Protein AF-A0A519WCP1-F1 (afdb_monomer)

pLDDT: mean 89.44, std 10.84, range [47.28, 97.94]

Foldseek 3Di:
DVCVVPVPDFDFDPAAAAFEDDPQDGPGLEQEHEDEDLDLVLLLVLLVCVLCPPQPPSHPYGSHDDDHHRPPVPHAYEHAEYFLQPPVVRNRDPALVSSLVSLLSSLVSNLVHSHPYYDYPDCEADDSRHGHQAHPPPRHGRYDPCSRPSVDD

Radius of gyration: 16.57 Å; Cα contacts (8 Å, |Δi|>4): 270; chains: 1; bounding box: 45×30×44 Å

Mean predicted aligned error: 4.82 Å

Sequence (153 aa):
YMQLAFPQFLVVDNDGWQHISYEGKLKSDLLTVHLYTPELQRWQELLTNLVKGDQTGVAAFPLTVGDPFFFRKQVPLLVSEWGGFGFADYGGPNDDSLRADKIKQFKDELRKHPIAGDVYTQATNIEEEQNGIIDFTTGALNVPSDLLNSRKA

Solvent-accessible surface area (backbone atoms only — not comparable to full-atom values): 8844 Å² total; per-residue (Å²): 110,67,56,79,79,42,70,88,57,85,47,70,52,56,80,32,30,49,23,51,18,54,93,46,35,66,76,31,60,45,48,42,29,35,46,79,60,83,44,70,68,60,48,53,51,36,56,53,38,48,74,74,33,54,50,59,88,55,38,98,48,41,39,55,38,79,40,75,64,70,44,86,73,78,44,54,39,30,38,64,28,30,45,65,42,27,44,74,95,70,73,27,55,92,46,52,67,57,40,42,54,50,51,42,55,55,49,61,53,53,70,77,46,99,54,77,46,72,33,73,44,34,63,42,56,53,92,88,47,57,35,35,45,28,42,80,88,78,67,46,68,61,42,68,84,70,66,84,50,84,85,68,130

Structure (mmCIF, N/CA/C/O backbone):
data_AF-A0A519WCP1-F1
#
_entry.id   AF-A0A519WCP1-F1
#
loop_
_atom_site.group_PDB
_atom_site.id
_atom_site.type_symbol
_atom_site.label_atom_id
_atom_site.label_alt_id
_atom_site.label_comp_id
_atom_site.label_asym_id
_atom_site.label_entity_id
_atom_site.label_seq_id
_atom_site.pdbx_PDB_ins_code
_atom_site.Cartn_x
_atom_site.Cartn_y
_atom_site.Cartn_z
_atom_site.occupancy
_atom_site.B_iso_or_equiv
_atom_site.auth_seq_id
_atom_site.auth_comp_id
_atom_site.auth_asym_id
_atom_site.auth_atom_id
_atom_site.pdbx_PDB_model_num
ATOM 1 N N . TYR A 1 1 ? -24.377 1.735 1.896 1.00 56.66 1 TYR A N 1
ATOM 2 C CA . TYR A 1 1 ? -25.238 1.183 0.826 1.00 56.66 1 TYR A CA 1
ATOM 3 C C . TYR A 1 1 ? -24.615 -0.059 0.189 1.00 56.66 1 TYR A C 1
ATOM 5 O O . TYR A 1 1 ? -25.314 -1.052 0.061 1.00 56.66 1 TYR A O 1
ATOM 13 N N . MET A 1 2 ? -23.310 -0.058 -0.127 1.00 60.25 2 MET A N 1
ATOM 14 C CA . MET A 1 2 ? -22.639 -1.214 -0.752 1.00 60.25 2 MET A CA 1
ATOM 15 C C . MET A 1 2 ? -22.750 -2.525 0.044 1.00 60.25 2 MET A C 1
ATOM 17 O O . MET A 1 2 ? -23.189 -3.517 -0.523 1.00 60.25 2 MET A O 1
ATOM 21 N N . GLN A 1 3 ? -22.497 -2.527 1.358 1.00 72.00 3 GLN A N 1
ATOM 22 C CA . GLN A 1 3 ? -22.647 -3.749 2.170 1.00 72.00 3 GLN A CA 1
ATOM 23 C C . GLN A 1 3 ? -24.100 -4.236 2.327 1.00 72.00 3 GLN A C 1
ATOM 25 O O . GLN A 1 3 ? -24.320 -5.402 2.630 1.00 72.00 3 GLN A O 1
ATOM 30 N N . LEU A 1 4 ? -25.107 -3.375 2.119 1.00 80.25 4 LEU A N 1
ATOM 31 C CA . LEU A 1 4 ? -26.513 -3.801 2.183 1.00 80.25 4 LEU A CA 1
ATOM 32 C C . LEU A 1 4 ? -26.892 -4.637 0.955 1.00 80.25 4 LEU A C 1
ATOM 34 O O . LEU A 1 4 ? -27.648 -5.594 1.078 1.00 80.25 4 LEU A O 1
ATOM 38 N N . ALA A 1 5 ? -26.376 -4.264 -0.219 1.00 86.12 5 ALA A N 1
ATOM 39 C CA . ALA A 1 5 ? -26.632 -4.976 -1.468 1.00 86.12 5 ALA A CA 1
ATOM 40 C C . ALA A 1 5 ? -25.686 -6.171 -1.665 1.00 86.12 5 ALA A C 1
ATOM 42 O O . ALA A 1 5 ? -26.095 -7.182 -2.232 1.00 86.12 5 ALA A O 1
ATOM 43 N N . PHE A 1 6 ? -24.443 -6.064 -1.186 1.00 88.88 6 PHE A N 1
ATOM 44 C CA . PHE A 1 6 ? -23.416 -7.089 -1.359 1.00 88.88 6 PHE A CA 1
ATOM 45 C C . PHE A 1 6 ? -22.627 -7.346 -0.062 1.00 88.88 6 PHE A C 1
ATOM 47 O O . PHE A 1 6 ? -21.462 -6.957 0.048 1.00 88.88 6 PHE A O 1
ATOM 54 N N . PRO A 1 7 ? -23.239 -8.006 0.936 1.00 89.12 7 PRO A N 1
ATOM 55 C CA . PRO A 1 7 ? -22.626 -8.227 2.250 1.00 89.12 7 PRO A CA 1
ATOM 56 C C . PRO A 1 7 ? -21.402 -9.156 2.230 1.00 89.12 7 PRO A C 1
ATOM 58 O O . PRO A 1 7 ? -20.701 -9.270 3.229 1.00 89.12 7 PRO A O 1
ATOM 61 N N . GLN A 1 8 ? -21.150 -9.851 1.119 1.00 92.75 8 GLN A N 1
ATOM 62 C CA . GLN A 1 8 ? -20.030 -10.777 0.965 1.00 92.75 8 GLN A CA 1
ATOM 63 C C . GLN A 1 8 ? -18.704 -10.106 0.578 1.00 92.75 8 GLN A C 1
ATOM 65 O O . GLN A 1 8 ? -17.670 -10.773 0.611 1.00 92.75 8 GLN A O 1
ATOM 70 N N . PHE A 1 9 ? -18.721 -8.836 0.160 1.00 92.12 9 PHE A N 1
ATOM 71 C CA . PHE A 1 9 ? -17.513 -8.126 -0.263 1.00 92.12 9 PHE A CA 1
ATOM 72 C C . PHE A 1 9 ? -17.027 -7.169 0.817 1.00 92.12 9 PHE A C 1
ATOM 74 O O . PHE A 1 9 ? -17.820 -6.473 1.448 1.00 92.12 9 PHE A O 1
ATOM 81 N N . LEU A 1 10 ? -15.704 -7.108 0.964 1.00 93.75 10 LEU A N 1
ATOM 82 C CA . LEU A 1 10 ? -15.053 -6.062 1.738 1.00 93.75 10 LEU A CA 1
ATOM 83 C C . LEU A 1 10 ? -15.164 -4.736 0.984 1.00 93.75 10 LEU A C 1
ATOM 85 O O . LEU A 1 10 ? -15.008 -4.687 -0.238 1.00 93.75 10 LEU A O 1
ATOM 89 N N . VAL A 1 11 ? -15.414 -3.667 1.722 1.00 92.81 11 VAL A N 1
ATOM 90 C CA . VAL A 1 11 ? -15.560 -2.309 1.219 1.00 92.81 11 VAL A CA 1
ATOM 91 C C . VAL A 1 11 ? -14.435 -1.453 1.777 1.00 92.81 11 VAL A C 1
ATOM 93 O O . VAL A 1 11 ? -14.205 -1.404 2.985 1.00 92.81 11 VAL A O 1
ATOM 96 N N . VAL A 1 12 ? -13.762 -0.741 0.883 1.00 94.00 12 VAL A N 1
ATOM 97 C CA . VAL A 1 12 ? -12.813 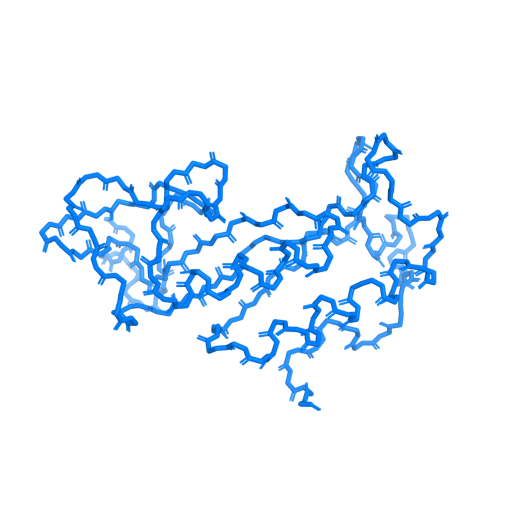0.315 1.227 1.00 94.00 12 VAL A CA 1
ATOM 98 C C . VAL A 1 12 ? -13.400 1.625 0.729 1.00 94.00 12 VAL A C 1
ATOM 100 O O . VAL A 1 12 ? -13.732 1.744 -0.449 1.00 94.00 12 VAL A O 1
ATOM 103 N N . ASP A 1 13 ? -13.576 2.577 1.635 1.00 87.25 13 ASP A N 1
ATOM 104 C CA . ASP A 1 13 ? -13.941 3.954 1.322 1.00 87.25 13 ASP A CA 1
ATOM 105 C C . ASP A 1 13 ? -12.696 4.839 1.408 1.00 87.25 13 ASP A C 1
ATOM 107 O O . ASP A 1 13 ? -11.908 4.677 2.336 1.00 87.25 13 ASP A O 1
ATOM 111 N N . ASN A 1 14 ? -12.540 5.758 0.453 1.00 90.19 14 ASN A N 1
ATOM 112 C CA . ASN A 1 14 ? -11.399 6.675 0.342 1.00 90.19 14 ASN A CA 1
ATOM 113 C C . ASN A 1 14 ? -10.029 5.973 0.479 1.00 90.19 14 ASN A C 1
ATOM 115 O O . ASN A 1 14 ? -9.333 6.092 1.486 1.00 90.19 14 ASN A O 1
ATOM 119 N N . ASP A 1 15 ? -9.668 5.180 -0.533 1.00 93.81 15 ASP A N 1
ATOM 120 C CA . ASP A 1 15 ? -8.419 4.419 -0.523 1.00 93.81 15 ASP A CA 1
ATOM 121 C C . ASP A 1 15 ? -7.190 5.323 -0.310 1.00 93.81 15 ASP A C 1
ATOM 123 O O . ASP A 1 15 ? -7.059 6.370 -0.937 1.00 93.81 15 ASP A O 1
ATOM 127 N N . GLY A 1 16 ? -6.285 4.904 0.576 1.00 92.69 16 GLY A N 1
ATOM 128 C CA . GLY A 1 16 ? -4.978 5.535 0.756 1.00 92.69 16 GLY A CA 1
ATOM 129 C C . GLY A 1 16 ? -4.883 6.613 1.837 1.00 92.69 16 GLY A C 1
ATOM 130 O O . GLY A 1 16 ? -3.807 6.778 2.419 1.00 92.69 16 GLY A O 1
ATOM 131 N N . TRP A 1 17 ? -5.971 7.323 2.153 1.00 93.44 17 TRP A N 1
ATOM 132 C CA . TRP A 1 17 ? -5.998 8.362 3.194 1.00 93.44 17 TRP A CA 1
ATOM 133 C C . TRP A 1 17 ? -7.422 8.804 3.545 1.00 93.44 17 TRP A C 1
ATOM 135 O O . TRP A 1 17 ? -8.366 8.571 2.806 1.00 93.44 17 TRP A O 1
ATOM 145 N N . GLN A 1 18 ? -7.571 9.524 4.663 1.00 95.69 18 GLN A N 1
ATOM 146 C CA . GLN A 1 18 ? -8.837 10.121 5.105 1.00 95.69 18 GLN A CA 1
ATOM 147 C C . GLN A 1 18 ? -10.032 9.149 5.076 1.00 95.69 18 GLN A C 1
ATOM 149 O O . GLN A 1 18 ? -11.143 9.520 4.692 1.00 95.69 18 GLN A O 1
ATOM 154 N N . HIS A 1 19 ? -9.814 7.911 5.516 1.00 95.94 19 HIS A N 1
ATOM 155 C CA . HIS A 1 19 ? -10.877 6.945 5.766 1.00 95.94 19 HIS A CA 1
ATOM 156 C C . HIS A 1 19 ? -11.853 7.498 6.807 1.00 95.94 19 HIS A C 1
ATOM 158 O O . HIS A 1 19 ? -11.452 8.119 7.799 1.00 95.94 19 HIS A O 1
ATOM 164 N N . ILE A 1 20 ? -13.146 7.249 6.624 1.00 95.62 20 ILE A N 1
ATOM 165 C CA . ILE A 1 20 ? -14.158 7.766 7.546 1.00 95.62 20 ILE A CA 1
ATOM 166 C C . ILE A 1 20 ? -14.156 6.946 8.840 1.00 95.62 20 ILE A C 1
ATOM 168 O O . ILE A 1 20 ? -14.424 5.742 8.834 1.00 95.62 20 ILE A O 1
ATOM 172 N N . SER A 1 21 ? -13.914 7.624 9.961 1.00 95.19 21 SER A N 1
ATOM 173 C CA . SER A 1 21 ? -14.109 7.109 11.314 1.00 95.19 21 SER A CA 1
ATOM 174 C C . SER A 1 21 ? -15.391 7.677 11.920 1.00 95.19 21 SER A C 1
ATOM 176 O O . SER A 1 21 ? -15.643 8.882 11.880 1.00 95.19 21 SER A O 1
ATOM 178 N N . TYR A 1 22 ? -16.211 6.801 12.491 1.00 93.81 22 TYR A N 1
ATOM 179 C CA . TYR A 1 22 ? -17.469 7.149 13.142 1.00 93.81 22 TYR A CA 1
ATOM 180 C C . TYR A 1 22 ? -17.662 6.271 14.377 1.00 93.81 22 TYR A C 1
ATOM 182 O O . TYR A 1 22 ? -17.537 5.048 14.297 1.00 93.81 22 TYR A O 1
ATOM 190 N N . GLU A 1 23 ? -17.946 6.894 15.517 1.00 93.94 23 GLU A N 1
ATOM 191 C CA . GLU A 1 23 ? -18.041 6.251 16.832 1.00 93.94 23 GLU A CA 1
ATOM 192 C C . GLU A 1 23 ? -16.773 5.445 17.184 1.00 93.94 23 GLU A C 1
ATOM 194 O O . GLU A 1 23 ? -16.824 4.370 17.785 1.00 93.94 23 GLU A O 1
ATOM 199 N N . GLY A 1 24 ? -15.608 5.961 16.775 1.00 91.19 24 GLY A N 1
ATOM 200 C CA . GLY A 1 24 ? -14.297 5.353 17.027 1.00 91.19 24 GLY A CA 1
ATOM 201 C C . GLY A 1 24 ? -13.988 4.100 16.199 1.00 91.19 24 GLY A C 1
ATOM 202 O O . GLY A 1 24 ? -13.028 3.384 16.507 1.00 91.19 24 GLY A O 1
ATOM 203 N N . LYS A 1 25 ? -14.782 3.828 15.155 1.00 92.38 25 LYS A N 1
ATOM 204 C CA . LYS A 1 25 ? -14.607 2.706 14.225 1.00 92.38 25 LYS A CA 1
ATOM 205 C C . LYS A 1 25 ? -14.459 3.196 12.795 1.00 92.38 25 LYS A C 1
ATOM 207 O O . LYS A 1 25 ? -15.110 4.156 12.391 1.00 92.38 25 LYS A O 1
ATOM 212 N N . LEU A 1 26 ? -13.664 2.473 12.015 1.00 94.00 26 LEU A N 1
ATOM 213 C CA . LEU A 1 26 ? -13.584 2.689 10.578 1.00 94.00 26 LEU A CA 1
ATOM 214 C C . LEU A 1 26 ? -14.899 2.264 9.912 1.00 94.00 26 LEU A C 1
ATOM 216 O O . LEU A 1 26 ? -15.481 1.241 10.276 1.00 94.00 26 LEU A O 1
ATOM 220 N N . LYS A 1 27 ? -15.371 3.048 8.942 1.00 93.00 27 LYS A N 1
ATOM 221 C CA . LYS A 1 27 ? -16.484 2.651 8.068 1.00 93.00 27 LYS A CA 1
ATOM 222 C C . LYS A 1 27 ? -16.053 1.643 6.998 1.00 93.00 27 LYS A C 1
ATOM 224 O O . LYS A 1 27 ? -16.894 0.870 6.549 1.00 93.00 27 LYS A O 1
ATOM 229 N N . SER A 1 28 ? -14.778 1.668 6.613 1.00 93.94 28 SER A N 1
ATOM 230 C CA . SER A 1 28 ? -14.143 0.684 5.732 1.00 93.94 28 SER A CA 1
ATOM 231 C C . SER A 1 28 ? -13.856 -0.621 6.480 1.00 93.94 28 SER A C 1
ATOM 233 O O . SER A 1 28 ? -13.534 -0.607 7.669 1.00 93.94 28 SER A O 1
ATOM 235 N N . ASP A 1 29 ? -13.896 -1.745 5.767 1.00 95.00 29 ASP A N 1
ATOM 236 C CA . ASP A 1 29 ? -13.514 -3.059 6.299 1.00 95.00 29 ASP A CA 1
ATOM 237 C C . ASP A 1 29 ? -11.990 -3.240 6.391 1.00 95.00 29 ASP A C 1
ATOM 239 O O . ASP A 1 29 ? -11.505 -4.090 7.138 1.00 95.00 29 ASP A O 1
ATOM 243 N N . LEU A 1 30 ? -11.232 -2.443 5.632 1.00 96.12 30 LEU A N 1
ATOM 244 C CA . LEU A 1 30 ? -9.771 -2.409 5.623 1.00 96.12 30 LEU A CA 1
ATOM 245 C C . LEU A 1 30 ? -9.298 -0.975 5.858 1.00 96.12 30 LEU A C 1
ATOM 247 O O . LEU A 1 30 ? -9.883 -0.037 5.318 1.00 96.12 30 LEU A O 1
ATOM 251 N N . LEU A 1 31 ? -8.210 -0.817 6.611 1.00 97.12 31 LEU A N 1
ATOM 252 C CA . LEU A 1 31 ? -7.462 0.435 6.639 1.00 97.12 31 LEU A CA 1
ATOM 253 C C . LEU A 1 31 ? -6.406 0.368 5.545 1.00 97.12 31 LEU A C 1
ATOM 255 O O . LEU A 1 31 ? -5.533 -0.499 5.585 1.00 97.12 31 LEU A O 1
ATOM 259 N N . THR A 1 32 ? -6.472 1.273 4.581 1.00 97.62 32 THR A N 1
ATOM 260 C CA . THR A 1 32 ? -5.526 1.291 3.468 1.00 97.62 32 THR A CA 1
ATOM 261 C C . THR A 1 32 ? -4.692 2.564 3.469 1.00 97.62 32 THR A C 1
ATOM 263 O O . THR A 1 32 ? -5.135 3.609 3.948 1.00 97.62 32 THR A O 1
ATOM 266 N N . VAL A 1 33 ? -3.460 2.469 2.975 1.00 97.25 33 VAL A N 1
ATOM 267 C CA . VAL A 1 33 ? -2.522 3.592 2.932 1.00 97.25 33 VAL A CA 1
ATOM 268 C C . VAL A 1 33 ? -1.711 3.594 1.642 1.00 97.25 33 VAL A C 1
ATOM 270 O O . VAL A 1 33 ? -1.252 2.544 1.187 1.00 97.25 33 VAL A O 1
ATOM 273 N N . HIS A 1 34 ? -1.497 4.792 1.099 1.00 95.94 34 HIS A N 1
ATOM 274 C CA . HIS A 1 34 ? -0.565 5.043 0.004 1.00 95.94 34 HIS A CA 1
ATOM 275 C C . HIS A 1 34 ? 0.753 5.582 0.552 1.00 95.94 34 HIS A C 1
ATOM 277 O O . HIS A 1 34 ? 0.779 6.554 1.311 1.00 95.94 34 HIS A O 1
ATOM 283 N N . LEU A 1 35 ? 1.856 4.946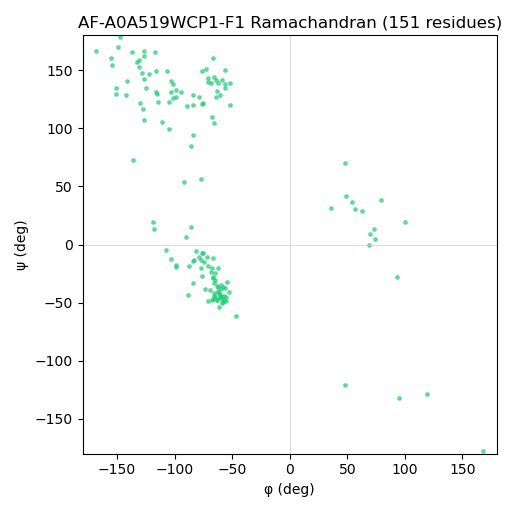 0.173 1.00 94.19 35 LEU A N 1
ATOM 284 C CA . LEU A 1 35 ? 3.191 5.252 0.666 1.00 94.19 35 LEU A CA 1
ATOM 285 C C . LEU A 1 35 ? 4.148 5.496 -0.498 1.00 94.19 35 LEU A C 1
ATOM 287 O O . LEU A 1 35 ? 4.625 4.562 -1.144 1.00 94.19 35 LEU A O 1
ATOM 291 N N . TYR A 1 36 ? 4.507 6.761 -0.697 1.00 88.50 36 TYR A N 1
ATOM 292 C CA . TYR A 1 36 ? 5.486 7.167 -1.700 1.00 88.50 36 TYR A CA 1
ATOM 293 C C . TYR A 1 36 ? 6.747 7.669 -1.015 1.00 88.50 36 TYR A C 1
ATOM 295 O O . TYR A 1 36 ? 6.790 8.757 -0.440 1.00 88.50 36 TYR A O 1
ATOM 303 N N . THR A 1 37 ? 7.792 6.853 -1.054 1.00 89.50 37 THR A N 1
ATOM 304 C CA . THR A 1 37 ? 9.130 7.278 -0.659 1.00 89.50 37 THR A CA 1
ATOM 305 C C . THR A 1 37 ? 10.179 6.482 -1.431 1.00 89.50 37 THR A C 1
ATOM 307 O O . THR A 1 37 ? 10.065 5.259 -1.542 1.00 89.50 37 THR A O 1
ATOM 310 N N . PRO A 1 38 ? 11.222 7.139 -1.966 1.00 86.25 38 PRO A N 1
ATOM 311 C CA . PRO A 1 38 ? 12.327 6.440 -2.600 1.00 86.25 38 PRO A CA 1
ATOM 312 C C . PRO A 1 38 ? 13.355 5.917 -1.583 1.00 86.25 38 PRO A C 1
ATOM 314 O O . PRO A 1 38 ? 14.282 5.218 -1.992 1.00 86.25 38 PRO A O 1
ATOM 317 N N . GLU A 1 39 ? 13.224 6.233 -0.294 1.00 90.81 39 GLU A N 1
ATOM 318 C CA . GLU A 1 39 ? 14.234 5.959 0.730 1.00 90.81 39 GLU A CA 1
ATOM 319 C C . GLU A 1 39 ? 13.830 4.782 1.622 1.00 90.81 39 GLU A C 1
ATOM 321 O O . GLU A 1 39 ? 12.795 4.809 2.289 1.00 90.81 39 GLU A O 1
ATOM 326 N N . LEU A 1 40 ? 14.679 3.751 1.691 1.00 93.50 40 LEU A N 1
ATOM 327 C CA . LEU A 1 40 ? 14.390 2.547 2.477 1.00 93.50 40 LEU A CA 1
ATOM 328 C C . LEU A 1 40 ? 14.277 2.835 3.984 1.00 93.50 40 LEU A C 1
ATOM 330 O O . LEU A 1 40 ? 13.454 2.232 4.667 1.00 93.50 40 LEU A O 1
ATOM 334 N N . GLN A 1 41 ? 15.072 3.768 4.511 1.00 96.00 41 GLN A N 1
ATOM 335 C CA . GLN A 1 41 ? 14.987 4.146 5.923 1.00 96.00 41 GLN A CA 1
ATOM 336 C C . GLN A 1 41 ? 13.644 4.816 6.237 1.00 96.00 41 GLN A C 1
ATOM 338 O O . GLN A 1 41 ? 12.974 4.455 7.203 1.00 96.00 41 GLN A O 1
ATOM 343 N N . ARG A 1 42 ? 13.199 5.738 5.376 1.00 94.88 42 ARG A N 1
ATOM 344 C CA . ARG A 1 42 ? 11.888 6.371 5.524 1.00 94.88 42 ARG A CA 1
ATOM 345 C C . ARG A 1 42 ? 10.760 5.347 5.409 1.00 94.88 42 ARG A C 1
ATOM 347 O O . ARG A 1 42 ? 9.809 5.399 6.182 1.00 94.88 42 ARG A O 1
ATOM 354 N N . TRP A 1 43 ? 10.881 4.391 4.491 1.00 96.31 43 TRP A N 1
ATOM 355 C CA . TRP A 1 43 ? 9.955 3.267 4.369 1.00 96.31 43 TRP A CA 1
ATOM 356 C C . TRP A 1 43 ? 9.827 2.476 5.681 1.00 96.31 43 TRP A C 1
ATOM 358 O O . TRP A 1 43 ? 8.717 2.277 6.171 1.00 96.31 43 TRP A O 1
ATOM 368 N N . GLN A 1 44 ? 10.947 2.110 6.310 1.00 97.94 44 GLN A N 1
ATOM 369 C CA . GLN A 1 44 ? 10.973 1.406 7.602 1.00 97.94 44 GLN A CA 1
ATOM 370 C C . GLN A 1 44 ? 10.245 2.165 8.717 1.00 97.94 44 GLN A C 1
ATOM 372 O O . GLN A 1 44 ? 9.474 1.578 9.486 1.00 97.94 44 GLN A O 1
ATOM 377 N N . GLU A 1 45 ? 10.478 3.475 8.805 1.00 97.88 45 GLU A N 1
ATOM 378 C CA . GLU A 1 45 ? 9.819 4.347 9.778 1.00 97.88 45 GLU A CA 1
ATOM 379 C C . GLU A 1 45 ? 8.308 4.401 9.556 1.00 97.88 45 GLU A C 1
ATOM 381 O O . GLU A 1 45 ? 7.539 4.231 10.504 1.00 97.88 45 GLU A O 1
ATOM 386 N N . LEU A 1 46 ? 7.881 4.597 8.304 1.00 97.50 46 LEU A N 1
ATOM 387 C CA . LEU A 1 46 ? 6.471 4.664 7.928 1.00 97.50 46 LEU A CA 1
ATOM 388 C C . LEU A 1 46 ? 5.737 3.375 8.303 1.00 97.50 46 LEU A C 1
ATOM 390 O O . LEU A 1 46 ? 4.729 3.438 9.006 1.00 97.50 46 LEU A O 1
ATOM 394 N N . LEU A 1 47 ? 6.269 2.208 7.925 1.00 97.88 47 LEU A N 1
ATOM 395 C CA . LEU A 1 47 ? 5.661 0.918 8.268 1.00 97.88 47 LEU A CA 1
ATOM 396 C C . LEU A 1 47 ? 5.581 0.707 9.786 1.00 97.88 47 LEU A C 1
ATOM 398 O O . LEU A 1 47 ? 4.541 0.303 10.308 1.00 97.88 47 LEU A O 1
ATOM 402 N N . THR A 1 48 ? 6.647 1.051 10.513 1.00 97.81 48 THR A N 1
ATOM 403 C CA . THR A 1 48 ? 6.678 0.946 11.978 1.00 97.81 48 THR A CA 1
ATOM 404 C C . THR A 1 48 ? 5.597 1.813 12.630 1.00 97.81 48 THR A C 1
ATOM 406 O O . THR A 1 48 ? 4.897 1.359 13.538 1.00 97.81 48 THR A O 1
ATOM 409 N N . ASN A 1 49 ? 5.449 3.058 12.179 1.00 97.44 49 ASN A N 1
ATOM 410 C CA . ASN A 1 49 ? 4.484 4.012 12.725 1.00 97.44 49 ASN A CA 1
ATOM 411 C C . ASN A 1 49 ? 3.040 3.616 12.390 1.00 97.44 49 ASN A C 1
ATOM 413 O O . ASN A 1 49 ? 2.167 3.653 13.259 1.00 97.44 49 ASN A O 1
ATOM 417 N N . LEU A 1 50 ? 2.798 3.118 11.175 1.00 96.75 50 LEU A N 1
ATOM 418 C CA . LEU A 1 50 ? 1.504 2.560 10.784 1.00 96.75 50 LEU A CA 1
ATOM 419 C C . LEU A 1 50 ? 1.087 1.392 11.682 1.00 96.75 50 LEU A C 1
ATOM 421 O O . LEU A 1 50 ? -0.033 1.359 12.189 1.00 96.75 50 LEU A O 1
ATOM 425 N N . VAL A 1 51 ? 2.000 0.454 11.938 1.00 96.38 51 VAL A N 1
ATOM 426 C CA . VAL A 1 51 ? 1.732 -0.710 12.797 1.00 96.38 51 VAL A CA 1
ATOM 427 C C . VAL A 1 51 ? 1.476 -0.298 14.250 1.00 96.38 51 VAL A C 1
ATOM 429 O O . VAL A 1 51 ? 0.667 -0.933 14.934 1.00 96.38 51 VAL A O 1
ATOM 432 N N . LYS A 1 52 ? 2.125 0.774 14.727 1.00 95.75 52 LYS A N 1
ATOM 433 C CA . LYS A 1 52 ? 1.842 1.383 16.040 1.00 95.75 52 LYS A CA 1
ATOM 434 C C . LYS A 1 52 ? 0.467 2.053 16.094 1.00 95.75 52 LYS A C 1
ATOM 436 O O . LYS A 1 52 ? -0.113 2.143 17.177 1.00 95.75 52 LYS A O 1
ATOM 441 N N . GLY A 1 53 ? -0.079 2.439 14.943 1.00 94.75 53 GLY A N 1
ATOM 442 C CA . GLY A 1 53 ? -1.391 3.060 14.808 1.00 94.75 53 GLY A CA 1
ATOM 443 C C . GLY A 1 53 ? -1.352 4.576 14.658 1.00 94.75 53 GLY A C 1
ATOM 444 O O . GLY A 1 53 ? -2.377 5.218 14.894 1.00 94.75 53 GLY A O 1
ATOM 445 N N . ASP A 1 54 ? -0.211 5.145 14.273 1.00 95.75 54 ASP A N 1
ATOM 446 C CA . ASP A 1 54 ? -0.094 6.575 14.011 1.00 95.75 54 ASP A CA 1
ATOM 447 C C . ASP A 1 54 ? -1.000 6.964 12.833 1.00 95.75 54 ASP A C 1
ATOM 449 O O . ASP A 1 54 ? -1.029 6.298 11.800 1.00 95.75 54 ASP A O 1
ATOM 453 N N . GLN A 1 55 ? -1.774 8.038 13.003 1.00 93.50 55 GLN A N 1
ATOM 454 C CA . GLN A 1 55 ? -2.765 8.486 12.014 1.00 93.50 55 GLN A CA 1
ATOM 455 C C . GLN A 1 55 ? -2.257 9.633 11.135 1.00 93.50 55 GLN A C 1
ATOM 457 O O . GLN A 1 55 ? -2.829 9.908 10.087 1.00 93.50 55 GLN A O 1
ATOM 462 N N . THR A 1 56 ? -1.200 10.323 11.557 1.00 93.81 56 THR A N 1
ATOM 463 C CA . THR A 1 56 ? -0.667 11.531 10.912 1.00 93.81 56 THR A CA 1
ATOM 464 C C . THR A 1 56 ? 0.826 11.383 10.661 1.00 93.81 56 THR A C 1
ATOM 466 O O . THR A 1 56 ? 1.517 10.750 11.453 1.00 93.81 56 THR A O 1
ATOM 469 N N . GLY A 1 57 ? 1.343 11.987 9.587 1.00 91.75 57 GLY A N 1
ATOM 470 C CA . GLY A 1 57 ? 2.773 11.913 9.247 1.00 91.75 57 GLY A CA 1
ATOM 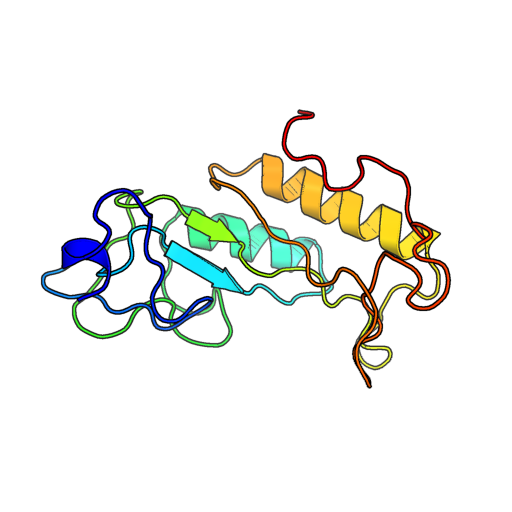471 C C . GLY A 1 57 ? 3.229 10.561 8.679 1.00 91.75 57 GLY A C 1
ATOM 472 O O . GLY A 1 57 ? 4.424 10.370 8.439 1.00 91.75 57 GLY A O 1
ATOM 473 N N . VAL A 1 58 ? 2.280 9.646 8.457 1.00 92.38 58 VAL A N 1
ATOM 474 C CA . VAL A 1 58 ? 2.474 8.325 7.839 1.00 92.38 58 VAL A CA 1
ATOM 475 C C . VAL A 1 58 ? 2.014 8.262 6.377 1.00 92.38 58 VAL A C 1
ATOM 477 O O . VAL A 1 58 ? 2.341 7.311 5.685 1.00 92.38 58 VAL A O 1
ATOM 480 N N . ALA A 1 59 ? 1.282 9.270 5.905 1.00 91.31 59 ALA A N 1
ATOM 481 C CA . ALA A 1 59 ? 0.809 9.422 4.530 1.00 91.31 59 ALA A CA 1
ATOM 482 C C . ALA A 1 59 ? 0.753 10.920 4.172 1.00 91.31 59 ALA A C 1
ATOM 484 O O . ALA A 1 59 ? 1.056 11.768 5.020 1.00 91.31 59 ALA A O 1
ATOM 485 N N . ALA A 1 60 ? 0.366 11.253 2.936 1.00 88.69 60 ALA A N 1
ATOM 486 C CA . ALA A 1 60 ? 0.237 12.643 2.479 1.00 88.69 60 ALA A CA 1
ATOM 487 C C . ALA A 1 60 ? -0.786 13.448 3.304 1.00 88.69 60 ALA A C 1
ATOM 489 O O . ALA A 1 60 ? -0.582 14.628 3.587 1.00 88.69 60 ALA A O 1
ATOM 490 N N . PHE A 1 61 ? -1.853 12.783 3.746 1.00 93.25 61 PHE A N 1
ATOM 491 C CA . PHE A 1 61 ? -2.891 13.324 4.620 1.00 93.25 61 PHE A CA 1
ATOM 492 C C . PHE A 1 61 ? -3.085 12.415 5.841 1.00 93.25 61 PHE A C 1
ATOM 494 O O . PHE A 1 61 ? -2.592 11.284 5.849 1.00 93.25 61 PHE A O 1
ATOM 501 N N . PRO A 1 62 ? -3.798 12.869 6.890 1.00 94.69 62 PRO A N 1
ATOM 502 C CA . PRO A 1 62 ? -4.229 11.978 7.958 1.00 94.69 62 PRO A CA 1
ATOM 503 C C . PRO A 1 62 ? -4.967 10.752 7.405 1.00 94.69 62 PRO A C 1
ATOM 505 O O . PRO A 1 62 ? -5.790 10.875 6.497 1.00 94.69 62 PRO A O 1
ATOM 508 N N . LEU A 1 63 ? -4.694 9.575 7.966 1.00 95.31 63 LEU A N 1
ATOM 509 C CA . LEU A 1 63 ? -5.308 8.321 7.523 1.00 95.31 63 LEU A CA 1
ATOM 510 C C . LEU A 1 63 ? -6.803 8.260 7.784 1.00 95.31 63 LEU A C 1
ATOM 512 O O . LEU A 1 63 ? -7.508 7.564 7.065 1.00 95.31 63 LEU A O 1
ATOM 516 N N . THR A 1 64 ? -7.279 8.962 8.806 1.00 95.69 64 THR A N 1
ATOM 517 C CA . THR A 1 64 ? -8.687 8.979 9.182 1.00 95.69 64 THR A CA 1
ATOM 518 C C . THR A 1 64 ? -9.198 10.398 9.377 1.00 95.69 64 THR A C 1
ATOM 520 O O . THR A 1 64 ? -8.443 11.316 9.704 1.00 95.69 64 THR A O 1
ATOM 523 N N . VAL A 1 65 ? -10.500 10.569 9.166 1.00 96.00 65 VAL A N 1
ATOM 524 C CA . VAL A 1 65 ? -11.260 11.795 9.446 1.00 96.00 65 VAL A CA 1
ATOM 525 C C . VAL A 1 65 ? -12.530 11.456 10.229 1.00 96.00 65 VAL A C 1
ATOM 527 O O . VAL A 1 65 ? -13.001 10.321 10.184 1.00 96.00 65 VAL A O 1
ATOM 530 N N . GLY A 1 66 ? -13.100 12.440 10.927 1.00 94.75 66 GLY A N 1
ATOM 531 C CA . GLY A 1 66 ? -14.266 12.247 11.794 1.00 94.75 66 GLY A CA 1
ATOM 532 C C . GLY A 1 66 ? -13.859 12.005 13.245 1.00 94.75 66 GLY A C 1
ATOM 533 O O . GLY A 1 66 ? -13.049 12.756 13.792 1.00 94.75 66 GLY A O 1
ATOM 534 N N . ASP A 1 67 ? -14.429 10.978 13.871 1.00 94.25 67 ASP A N 1
ATOM 535 C CA . ASP A 1 67 ? -14.156 10.674 15.278 1.00 94.25 67 ASP A CA 1
ATOM 536 C C . ASP A 1 67 ? -12.751 10.084 15.473 1.00 94.25 67 ASP A C 1
ATOM 538 O O . ASP A 1 67 ? -12.256 9.379 14.586 1.00 94.25 67 ASP A O 1
ATOM 542 N N . PRO A 1 68 ? -12.107 10.282 16.641 1.00 92.44 68 PRO A N 1
ATOM 543 C CA . PRO A 1 68 ? -10.812 9.677 16.930 1.00 92.44 68 PRO A CA 1
ATOM 544 C C . PRO A 1 68 ? -10.814 8.164 16.692 1.00 92.44 68 PRO A C 1
ATOM 546 O O . PRO A 1 68 ? -11.560 7.418 17.329 1.00 92.44 68 PRO A O 1
ATOM 549 N N . PHE A 1 69 ? -9.950 7.709 15.789 1.00 93.50 69 PHE A N 1
ATOM 550 C CA . PHE A 1 69 ? -9.774 6.297 15.483 1.00 93.50 69 PHE A CA 1
ATOM 551 C C . PHE A 1 69 ? -8.527 5.748 16.175 1.00 93.50 69 PHE A C 1
ATOM 553 O O . PHE A 1 69 ? -7.420 6.256 16.003 1.00 93.50 69 PHE A O 1
ATOM 560 N N . PHE A 1 70 ? -8.693 4.667 16.935 1.00 91.75 70 PHE A N 1
ATOM 561 C CA . PHE A 1 70 ? -7.583 3.965 17.573 1.00 91.75 70 PHE A CA 1
ATOM 562 C C . PHE A 1 70 ? -7.309 2.670 16.827 1.00 91.75 70 PHE A C 1
ATOM 564 O O . PHE A 1 70 ? -7.990 1.681 17.085 1.00 91.75 70 PHE A O 1
ATOM 571 N N . PHE A 1 71 ? -6.304 2.652 15.945 1.00 91.75 71 PHE A N 1
ATOM 572 C CA . PHE A 1 71 ? -6.060 1.510 15.060 1.00 91.75 71 PHE A CA 1
ATOM 573 C C . PHE A 1 71 ? -6.095 0.171 15.794 1.00 91.75 71 PHE A C 1
ATOM 575 O O . PHE A 1 71 ? -6.952 -0.637 15.466 1.00 91.75 71 PHE A O 1
ATOM 582 N N . ARG A 1 72 ? -5.206 -0.066 16.777 1.00 88.44 72 ARG A N 1
ATOM 583 C CA . ARG A 1 72 ? -5.128 -1.291 17.615 1.00 88.44 72 ARG A CA 1
ATOM 584 C C . ARG A 1 72 ? -5.475 -2.609 16.890 1.00 88.44 72 ARG A C 1
ATOM 586 O O . ARG A 1 72 ? -5.962 -3.543 17.520 1.00 88.44 72 ARG A O 1
ATOM 593 N N . LYS A 1 73 ? -5.190 -2.701 15.585 1.00 90.56 73 LYS A N 1
ATOM 594 C CA . LYS A 1 73 ? -5.547 -3.835 14.720 1.00 90.56 73 LYS A CA 1
ATOM 595 C C . LYS A 1 73 ? -7.059 -4.152 14.681 1.00 90.56 73 LYS A C 1
ATOM 597 O O . LYS A 1 73 ? -7.426 -5.309 14.516 1.00 90.56 73 LYS A O 1
ATOM 602 N N . GLN A 1 74 ? -7.927 -3.145 14.841 1.00 91.44 74 GLN A N 1
ATOM 603 C CA . GLN A 1 74 ? -9.391 -3.266 14.726 1.00 91.44 74 GLN A CA 1
ATOM 604 C C . GLN A 1 74 ? -9.815 -3.792 13.348 1.00 91.44 74 GLN A C 1
ATOM 606 O O . GLN A 1 74 ? -10.763 -4.563 13.250 1.00 91.44 74 GLN A O 1
ATOM 611 N N . VAL A 1 75 ? -9.095 -3.378 12.305 1.00 94.88 75 VAL A N 1
ATOM 612 C CA . VAL A 1 75 ? -9.256 -3.828 10.919 1.00 94.88 75 VAL A CA 1
ATOM 613 C C . VAL A 1 75 ? -7.881 -4.176 10.338 1.00 94.88 75 VAL A C 1
ATOM 615 O O . VAL A 1 75 ? -6.868 -3.678 10.846 1.00 94.88 75 VAL A O 1
ATOM 618 N N . PRO A 1 76 ? -7.796 -5.019 9.297 1.00 96.75 76 PRO A N 1
ATOM 619 C CA . PRO A 1 76 ? -6.534 -5.280 8.619 1.00 96.75 76 PRO A CA 1
ATOM 620 C C . PRO A 1 76 ? -5.976 -4.005 7.969 1.00 96.75 76 PRO A C 1
ATOM 622 O O . PRO A 1 76 ? -6.723 -3.225 7.379 1.00 96.75 76 PRO A O 1
ATOM 625 N N . LEU A 1 77 ? -4.659 -3.813 8.074 1.00 97.06 77 LEU A N 1
ATOM 626 C CA . LEU A 1 77 ? -3.923 -2.735 7.410 1.00 97.06 77 LEU A CA 1
ATOM 627 C C . LEU A 1 77 ? -3.348 -3.242 6.084 1.00 97.06 77 LEU A C 1
ATOM 629 O O . LEU A 1 77 ? -2.690 -4.284 6.069 1.00 97.06 77 LEU A O 1
ATOM 633 N N . LEU A 1 78 ? -3.552 -2.492 5.005 1.00 97.25 78 LEU A N 1
ATOM 634 C CA . LEU A 1 78 ? -3.038 -2.775 3.667 1.00 97.25 78 LEU A CA 1
ATOM 635 C C . LEU A 1 78 ? -2.240 -1.571 3.154 1.00 97.25 78 LEU A C 1
ATOM 637 O O . LEU A 1 78 ? -2.720 -0.442 3.228 1.00 97.25 78 LEU A O 1
ATOM 641 N N . VAL A 1 79 ? -1.059 -1.800 2.582 1.00 97.50 79 VAL A N 1
ATOM 642 C CA . VAL A 1 79 ? -0.388 -0.758 1.788 1.00 97.50 79 VAL A CA 1
ATOM 643 C C . VAL A 1 79 ? -0.925 -0.849 0.361 1.00 97.50 79 VAL A C 1
ATOM 645 O O . VAL A 1 79 ? -0.378 -1.571 -0.469 1.00 97.50 79 VAL A O 1
ATOM 648 N N . SER A 1 80 ? -2.060 -0.199 0.105 1.00 96.69 80 SER A N 1
ATOM 649 C CA . SER A 1 80 ? -2.772 -0.274 -1.179 1.00 96.69 80 SER A CA 1
ATOM 650 C C . SER A 1 80 ? -2.067 0.466 -2.306 1.00 96.69 80 SER A C 1
ATOM 652 O O . SER A 1 80 ? -2.424 0.270 -3.462 1.00 96.69 80 SER A O 1
ATOM 654 N N . GLU A 1 81 ? -1.042 1.254 -1.988 1.00 95.25 81 GLU A N 1
ATOM 655 C CA . GLU A 1 81 ? -0.149 1.780 -3.001 1.00 95.25 81 GLU A CA 1
ATOM 656 C C . GLU A 1 81 ? 1.254 2.007 -2.452 1.00 95.25 81 GLU A C 1
ATOM 658 O O . GLU A 1 81 ? 1.442 2.636 -1.408 1.00 95.25 81 GLU A O 1
ATOM 663 N N . TRP A 1 82 ? 2.254 1.487 -3.155 1.00 94.12 82 TRP A N 1
ATOM 664 C CA . TRP A 1 82 ? 3.659 1.791 -2.915 1.00 94.12 82 TRP A CA 1
ATOM 665 C C . TRP A 1 82 ? 4.486 1.579 -4.177 1.00 94.12 82 TRP A C 1
ATOM 667 O O . TRP A 1 82 ? 4.083 0.863 -5.091 1.00 94.12 82 TRP A O 1
ATOM 677 N N . GLY A 1 83 ? 5.669 2.183 -4.212 1.00 88.81 83 GLY A N 1
ATOM 678 C CA . GLY A 1 83 ? 6.512 2.226 -5.399 1.00 88.81 83 GLY A CA 1
ATOM 679 C C . GLY A 1 83 ? 6.730 3.673 -5.804 1.00 88.81 83 GLY A C 1
ATOM 680 O O . GLY A 1 83 ? 7.167 4.479 -4.984 1.00 88.81 83 GLY A O 1
ATOM 681 N N . GLY A 1 84 ? 6.472 3.993 -7.070 1.00 76.50 84 GLY A N 1
ATOM 682 C CA . GLY A 1 84 ? 6.714 5.329 -7.613 1.00 76.50 84 GLY A CA 1
ATOM 683 C C . GLY A 1 84 ? 8.193 5.712 -7.565 1.00 76.50 84 GLY A C 1
ATOM 684 O O . GLY A 1 84 ? 8.532 6.884 -7.445 1.00 76.50 84 GLY A O 1
ATOM 685 N N . PHE A 1 85 ? 9.099 4.730 -7.628 1.00 72.69 85 PHE A N 1
ATOM 686 C CA . PHE A 1 85 ? 10.532 5.000 -7.571 1.00 72.69 85 PHE A CA 1
ATOM 687 C C . PHE A 1 85 ? 10.995 5.811 -8.778 1.00 72.69 85 PHE A C 1
ATOM 689 O O . PHE A 1 85 ? 12.017 6.463 -8.677 1.00 72.69 85 PHE A O 1
ATOM 696 N N . GLY A 1 86 ? 10.268 5.744 -9.895 1.00 56.97 86 GLY A N 1
ATOM 697 C CA . GLY A 1 86 ? 10.642 6.264 -11.208 1.00 56.97 86 GLY A CA 1
ATOM 698 C C . GLY A 1 86 ? 10.335 7.733 -11.497 1.00 56.97 86 GLY A C 1
ATOM 699 O O . GLY A 1 86 ? 10.404 8.103 -12.666 1.00 56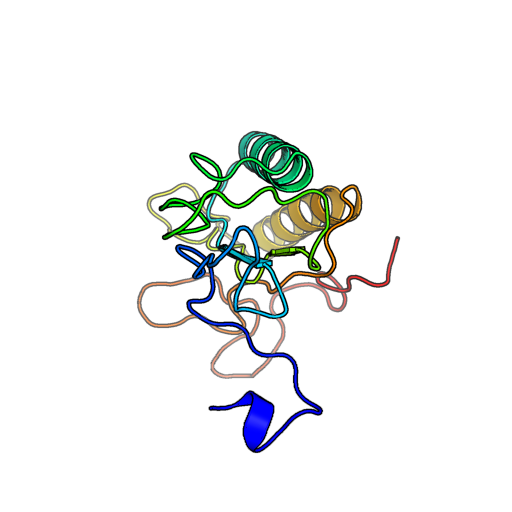.97 86 GLY A O 1
ATOM 700 N N . PHE A 1 87 ? 10.029 8.587 -10.514 1.00 57.34 87 PHE A N 1
ATOM 701 C CA . PHE A 1 87 ? 10.097 10.021 -10.802 1.00 57.34 87 PHE A CA 1
ATOM 702 C C . PHE A 1 87 ? 11.568 10.368 -11.070 1.00 57.34 87 PHE A C 1
ATOM 704 O O . PHE A 1 87 ? 12.385 10.387 -10.148 1.00 57.34 87 PHE A O 1
ATOM 711 N N . ALA A 1 88 ? 11.923 10.575 -12.341 1.00 49.66 88 ALA A N 1
ATOM 712 C CA . ALA A 1 88 ? 13.297 10.853 -12.766 1.00 49.66 88 ALA A CA 1
ATOM 713 C C . ALA A 1 88 ? 13.900 12.049 -12.002 1.00 49.66 88 ALA A C 1
ATOM 715 O O . ALA A 1 88 ? 15.077 12.029 -11.647 1.00 49.66 88 ALA A O 1
ATOM 716 N N . ASP A 1 89 ? 13.057 13.016 -11.630 1.00 47.28 89 ASP A N 1
ATOM 717 C CA . ASP A 1 89 ? 13.428 14.197 -10.843 1.00 47.28 89 ASP A CA 1
ATOM 718 C C . ASP A 1 89 ? 13.649 13.918 -9.338 1.00 47.28 89 ASP A C 1
ATOM 720 O O . ASP A 1 89 ? 14.136 14.785 -8.615 1.00 47.28 89 ASP A O 1
ATOM 724 N N . TYR A 1 90 ? 13.347 12.707 -8.851 1.00 50.38 90 TYR A N 1
ATOM 725 C CA . TYR A 1 90 ? 13.473 12.299 -7.441 1.00 50.38 90 TYR A CA 1
ATOM 726 C C . TYR A 1 90 ? 14.453 11.126 -7.226 1.00 50.38 90 TYR A C 1
ATOM 728 O O . TYR A 1 90 ? 14.422 10.466 -6.184 1.00 50.38 90 TYR A O 1
ATOM 736 N N . GLY A 1 91 ? 15.353 10.865 -8.184 1.00 54.69 91 GLY A N 1
ATOM 737 C CA . GLY A 1 91 ? 16.439 9.886 -8.018 1.00 54.69 91 GLY A CA 1
ATOM 738 C C . GLY A 1 91 ? 16.009 8.429 -8.211 1.00 54.69 91 GLY A C 1
ATOM 739 O O . GLY A 1 91 ? 16.446 7.535 -7.477 1.00 54.69 91 GLY A O 1
ATOM 740 N N . GLY A 1 92 ? 15.122 8.189 -9.174 1.00 61.06 92 GLY A N 1
ATOM 741 C CA . GLY A 1 92 ? 14.657 6.850 -9.506 1.00 61.06 92 GLY A CA 1
ATOM 742 C C . GLY A 1 92 ? 15.706 5.913 -10.100 1.00 61.06 92 GLY A C 1
ATOM 743 O O . GLY A 1 92 ? 16.747 6.361 -10.576 1.00 61.06 92 GLY A O 1
ATOM 744 N N . PRO A 1 93 ? 15.464 4.588 -10.055 1.00 63.97 93 PRO A N 1
ATOM 745 C CA . PRO A 1 93 ? 16.352 3.610 -10.666 1.00 63.97 93 PRO A CA 1
ATOM 746 C C . PRO A 1 93 ? 16.445 3.853 -12.176 1.00 63.97 93 PRO A C 1
ATOM 748 O O . PRO A 1 93 ? 15.428 3.945 -12.860 1.00 63.97 93 PRO A O 1
ATOM 751 N N . ASN A 1 94 ? 17.678 3.933 -12.679 1.00 68.69 94 ASN A N 1
ATOM 752 C CA . ASN A 1 94 ? 17.97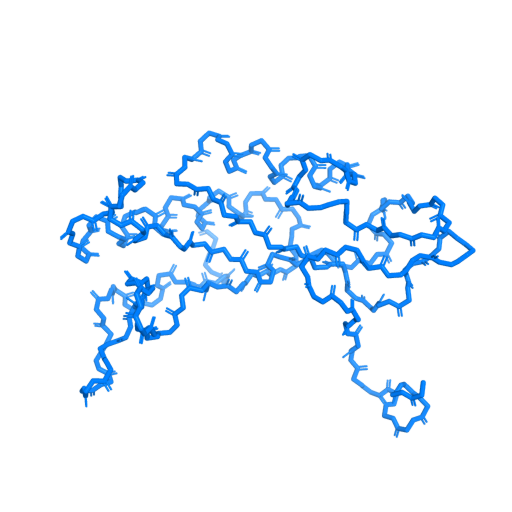1 4.236 -14.084 1.00 68.69 94 ASN A CA 1
ATOM 753 C C . ASN A 1 94 ? 17.696 3.056 -15.031 1.00 68.69 94 ASN A C 1
ATOM 755 O O . ASN A 1 94 ? 17.663 3.242 -16.244 1.00 68.69 94 ASN A O 1
ATOM 759 N N . ASP A 1 95 ? 17.531 1.851 -14.482 1.00 81.38 95 ASP A N 1
ATOM 760 C CA . ASP A 1 95 ? 17.292 0.622 -15.230 1.00 81.38 95 ASP A CA 1
ATOM 761 C C . ASP A 1 95 ? 16.429 -0.378 -14.440 1.00 81.38 95 ASP A C 1
ATOM 763 O O . ASP A 1 95 ? 16.151 -0.216 -13.243 1.00 81.38 95 ASP A O 1
ATOM 767 N N . ASP A 1 96 ? 16.000 -1.429 -15.137 1.00 84.62 96 ASP A N 1
ATOM 768 C CA . ASP A 1 96 ? 15.115 -2.462 -14.602 1.00 84.62 96 ASP A CA 1
ATOM 769 C C . ASP A 1 96 ? 15.759 -3.305 -13.492 1.00 84.62 96 ASP A C 1
ATOM 771 O O . ASP A 1 96 ? 15.054 -3.763 -12.589 1.00 84.62 96 ASP A O 1
ATOM 775 N N . SER A 1 97 ? 17.086 -3.475 -13.504 1.00 87.94 97 SER A N 1
ATOM 776 C CA . SER A 1 97 ? 17.808 -4.241 -12.482 1.00 87.94 97 SER A CA 1
ATOM 777 C C . SER A 1 97 ? 17.816 -3.495 -11.152 1.00 87.94 97 SER A C 1
ATOM 779 O O . SER A 1 97 ? 17.442 -4.053 -10.122 1.00 87.94 97 SER A O 1
ATOM 781 N N . LEU A 1 98 ? 18.168 -2.208 -11.173 1.00 87.31 98 LEU A N 1
ATOM 782 C CA . LEU A 1 98 ? 18.130 -1.347 -9.993 1.00 87.31 98 LEU A CA 1
ATOM 783 C C . LEU A 1 98 ? 16.704 -1.212 -9.452 1.00 87.31 98 LEU A C 1
ATOM 785 O O . LEU A 1 98 ? 16.496 -1.186 -8.235 1.00 87.31 98 LEU A O 1
ATOM 789 N N . ARG A 1 99 ? 15.703 -1.163 -10.342 1.00 88.44 99 ARG A N 1
ATOM 790 C CA . ARG A 1 99 ? 14.292 -1.179 -9.939 1.00 88.44 99 ARG A CA 1
ATOM 791 C C . ARG A 1 99 ? 13.944 -2.484 -9.232 1.00 88.44 99 ARG A C 1
ATOM 793 O O . ARG A 1 99 ? 13.354 -2.436 -8.154 1.00 88.44 99 ARG A O 1
ATOM 800 N N . ALA A 1 100 ? 14.326 -3.626 -9.799 1.00 91.94 100 ALA A N 1
ATOM 801 C CA . ALA A 1 100 ? 14.071 -4.929 -9.201 1.00 91.94 100 ALA A CA 1
ATOM 802 C C . ALA A 1 100 ? 14.712 -5.059 -7.810 1.00 91.94 100 ALA A C 1
ATOM 804 O O . ALA A 1 100 ? 14.042 -5.484 -6.866 1.00 91.94 100 ALA A O 1
ATOM 805 N N . ASP A 1 101 ? 15.960 -4.613 -7.651 1.00 92.50 101 ASP A N 1
ATOM 806 C CA . ASP A 1 101 ? 16.660 -4.618 -6.363 1.00 92.50 101 ASP A CA 1
ATOM 807 C C . ASP A 1 101 ? 15.966 -3.733 -5.324 1.00 92.50 101 ASP A C 1
ATOM 809 O O . ASP A 1 101 ? 15.809 -4.127 -4.164 1.00 92.50 101 ASP A O 1
ATOM 813 N N . LYS A 1 102 ? 15.499 -2.549 -5.732 1.00 91.25 102 LYS A N 1
ATOM 814 C CA . LYS A 1 102 ? 14.782 -1.627 -4.846 1.00 91.25 102 LYS A CA 1
ATOM 815 C C . LYS A 1 102 ? 13.427 -2.187 -4.417 1.00 91.25 102 LYS A C 1
ATOM 817 O O . LYS A 1 102 ? 13.130 -2.210 -3.224 1.00 91.25 102 LYS A O 1
ATOM 822 N N . ILE A 1 103 ? 12.641 -2.712 -5.360 1.00 93.81 103 ILE A N 1
ATOM 823 C CA . ILE A 1 103 ? 11.378 -3.407 -5.065 1.00 93.81 103 ILE A CA 1
ATOM 824 C C . ILE A 1 103 ? 11.633 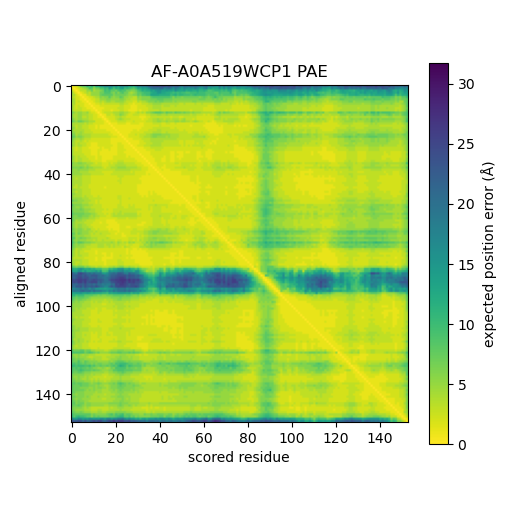-4.554 -4.083 1.00 93.81 103 ILE A C 1
ATOM 826 O O . ILE A 1 103 ? 10.904 -4.683 -3.101 1.00 93.81 103 ILE A O 1
ATOM 830 N N . LYS A 1 104 ? 12.682 -5.356 -4.307 1.00 94.88 104 LYS A N 1
ATOM 831 C CA . LYS A 1 104 ? 13.042 -6.466 -3.421 1.00 94.88 104 LYS A CA 1
ATOM 832 C C . LYS A 1 104 ? 13.300 -5.978 -1.997 1.00 94.88 104 LYS A C 1
ATOM 834 O O . LYS A 1 104 ? 12.721 -6.527 -1.068 1.00 94.88 104 LYS A O 1
ATOM 839 N N . GLN A 1 105 ? 14.115 -4.939 -1.814 1.00 95.38 105 GLN A N 1
ATOM 840 C CA . GLN A 1 105 ? 14.420 -4.390 -0.486 1.00 95.38 105 GLN A CA 1
ATOM 841 C C . GLN A 1 105 ? 13.167 -3.887 0.243 1.00 95.38 105 GLN A C 1
ATOM 843 O O . GLN A 1 105 ? 12.969 -4.191 1.420 1.00 95.38 105 GLN A O 1
ATOM 848 N N . PHE A 1 106 ? 12.299 -3.155 -0.458 1.00 96.00 106 PHE A N 1
ATOM 849 C CA . PHE A 1 106 ? 11.055 -2.627 0.109 1.00 96.00 106 PHE A CA 1
ATOM 850 C C . PHE A 1 106 ? 10.082 -3.748 0.478 1.00 96.00 106 PHE A C 1
ATOM 852 O O . PHE A 1 106 ? 9.488 -3.724 1.558 1.00 96.00 106 PHE A O 1
ATOM 859 N N . LYS A 1 107 ? 9.964 -4.760 -0.387 1.00 95.75 107 LYS A N 1
ATOM 860 C CA . LYS A 1 107 ? 9.134 -5.940 -0.153 1.00 95.75 107 LYS A CA 1
ATOM 861 C C . LYS A 1 107 ? 9.650 -6.772 1.021 1.00 95.75 107 LYS A C 1
ATOM 863 O O . LYS A 1 107 ? 8.859 -7.176 1.870 1.00 95.75 107 LYS A O 1
ATOM 868 N N . ASP A 1 108 ? 10.960 -7.006 1.086 1.00 96.00 108 ASP A N 1
ATOM 869 C CA . ASP A 1 108 ? 11.619 -7.726 2.180 1.00 96.00 108 ASP A CA 1
ATOM 870 C C . ASP A 1 108 ? 11.391 -7.014 3.520 1.00 96.00 108 ASP A C 1
ATOM 872 O O . ASP A 1 108 ? 11.159 -7.669 4.534 1.00 96.00 108 ASP A O 1
ATOM 876 N N . GLU A 1 109 ? 11.406 -5.678 3.537 1.00 96.81 109 GLU A N 1
ATOM 877 C CA . GLU A 1 109 ? 11.047 -4.907 4.725 1.00 96.81 109 GLU A CA 1
ATOM 878 C C . GLU A 1 109 ? 9.561 -5.040 5.072 1.00 96.81 109 GLU A C 1
ATOM 880 O O . GLU A 1 109 ? 9.241 -5.342 6.217 1.00 96.81 109 GLU A O 1
ATOM 885 N N . LEU A 1 110 ? 8.655 -4.887 4.100 1.00 96.00 110 LEU A N 1
ATOM 886 C CA . LEU A 1 110 ? 7.208 -4.963 4.325 1.00 96.00 110 LEU A CA 1
ATOM 887 C C . LEU A 1 110 ? 6.784 -6.291 4.970 1.00 96.00 110 LEU A C 1
ATOM 889 O O . LEU A 1 110 ? 5.948 -6.293 5.873 1.00 96.00 110 LEU A O 1
ATOM 893 N N . ARG A 1 111 ? 7.426 -7.406 4.595 1.00 94.94 111 ARG A N 1
ATOM 894 C CA . ARG A 1 111 ? 7.182 -8.737 5.185 1.00 94.94 111 ARG A CA 1
ATOM 895 C C . ARG A 1 111 ? 7.495 -8.837 6.681 1.00 94.94 111 ARG A C 1
ATOM 897 O O . ARG A 1 111 ? 7.005 -9.752 7.338 1.00 94.94 111 ARG A O 1
ATOM 904 N N . LYS A 1 112 ? 8.301 -7.929 7.238 1.00 95.75 112 LYS A N 1
ATOM 905 C CA . LYS A 1 112 ? 8.643 -7.925 8.672 1.00 95.75 112 LYS A CA 1
ATOM 906 C C . LYS A 1 112 ? 7.517 -7.369 9.544 1.00 95.75 112 LYS A C 1
ATOM 908 O O . LYS A 1 112 ? 7.563 -7.515 10.765 1.00 95.75 112 LYS A O 1
ATOM 913 N N . HIS A 1 113 ? 6.519 -6.731 8.936 1.00 95.44 113 HIS A N 1
ATOM 914 C CA . HIS A 1 113 ? 5.428 -6.052 9.627 1.00 95.44 113 HIS A CA 1
ATOM 915 C C . HIS A 1 113 ? 4.123 -6.852 9.508 1.00 95.44 113 HIS A C 1
ATOM 917 O O . HIS A 1 113 ? 3.901 -7.525 8.502 1.00 95.44 113 HIS A O 1
ATOM 923 N N . PRO A 1 114 ? 3.215 -6.785 10.502 1.00 94.88 114 PRO A N 1
ATOM 924 C CA . PRO A 1 114 ? 1.916 -7.461 10.466 1.00 94.88 114 PRO A CA 1
ATOM 925 C C . PRO A 1 114 ? 0.912 -6.714 9.568 1.00 94.88 114 PRO A C 1
ATOM 927 O O . PRO A 1 114 ? -0.155 -6.299 10.022 1.00 94.88 114 PRO A O 1
ATOM 930 N N . ILE A 1 115 ? 1.281 -6.509 8.308 1.00 95.62 115 ILE A N 1
ATOM 931 C CA . ILE A 1 115 ? 0.482 -5.855 7.271 1.00 95.62 115 ILE A CA 1
ATOM 932 C C . ILE A 1 115 ? -0.172 -6.955 6.433 1.00 95.62 115 ILE A C 1
ATOM 934 O O . ILE A 1 115 ? 0.474 -7.928 6.055 1.00 95.62 115 ILE A O 1
ATOM 938 N N . ALA A 1 116 ? -1.473 -6.825 6.174 1.00 95.75 116 ALA A N 1
ATOM 939 C CA . ALA A 1 116 ? -2.284 -7.876 5.561 1.00 95.75 116 A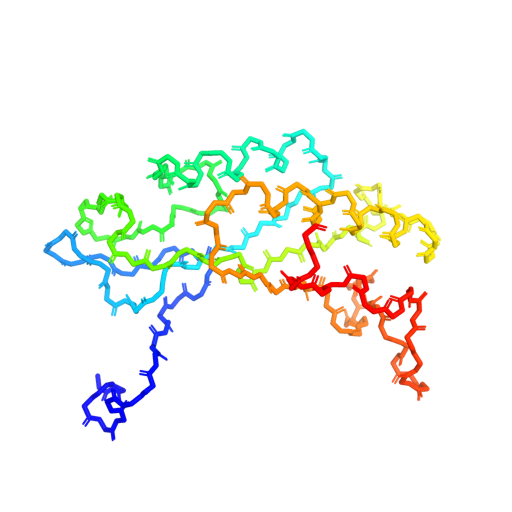LA A CA 1
ATOM 940 C C . ALA A 1 116 ? -1.975 -8.101 4.073 1.00 95.75 116 ALA A C 1
ATOM 942 O O . ALA A 1 116 ? -2.301 -9.151 3.521 1.00 95.75 116 ALA A O 1
ATOM 943 N N . GLY A 1 117 ? -1.343 -7.126 3.427 1.00 95.19 117 GLY A N 1
ATOM 944 C CA . GLY A 1 117 ? -0.936 -7.194 2.036 1.00 95.19 117 GLY A CA 1
ATOM 945 C C . GLY A 1 117 ? -0.511 -5.835 1.503 1.00 95.19 117 GLY A C 1
ATOM 946 O O . GLY A 1 117 ? -0.493 -4.829 2.220 1.00 95.19 117 GLY A O 1
ATOM 947 N N . ASP A 1 118 ? -0.183 -5.824 0.223 1.00 96.62 118 ASP A N 1
ATOM 948 C CA . ASP A 1 118 ? 0.328 -4.653 -0.457 1.00 96.62 118 ASP A CA 1
ATOM 949 C C . ASP A 1 118 ? 0.028 -4.708 -1.955 1.00 96.62 118 ASP A C 1
ATOM 951 O O . ASP A 1 118 ? -0.114 -5.792 -2.529 1.00 96.62 118 ASP A O 1
ATOM 955 N N . VAL A 1 119 ? -0.040 -3.536 -2.578 1.00 96.25 119 VAL A N 1
ATOM 956 C CA . VAL A 1 119 ? -0.197 -3.380 -4.023 1.00 96.25 119 VAL A CA 1
ATOM 957 C C . VAL A 1 119 ? 0.899 -2.449 -4.521 1.00 96.25 119 VAL A C 1
ATOM 959 O O . VAL A 1 119 ? 0.979 -1.283 -4.139 1.00 96.25 119 VAL A O 1
ATOM 962 N N . TYR A 1 120 ? 1.770 -2.993 -5.365 1.00 94.88 120 TYR A N 1
ATOM 963 C CA . TYR A 1 120 ?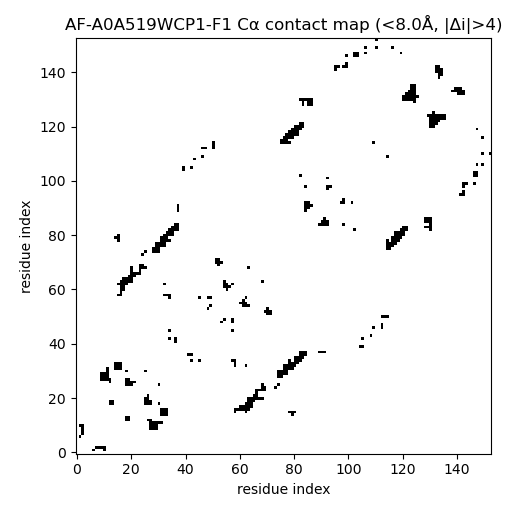 2.791 -2.205 -6.038 1.00 94.88 120 TYR A CA 1
ATOM 964 C C . TYR A 1 120 ? 2.143 -1.402 -7.166 1.00 94.88 120 TYR A C 1
ATOM 966 O O . TYR A 1 120 ? 1.567 -1.984 -8.090 1.00 94.88 120 TYR A O 1
ATOM 974 N N . THR A 1 121 ? 2.276 -0.082 -7.106 1.00 91.00 121 THR A N 1
ATOM 975 C CA . THR A 1 121 ? 2.014 0.788 -8.251 1.00 91.00 121 THR A CA 1
ATOM 976 C C . THR A 1 121 ? 3.292 0.804 -9.084 1.00 91.00 121 THR A C 1
ATOM 978 O O . THR A 1 121 ? 4.353 0.980 -8.505 1.00 91.00 121 THR A O 1
ATOM 981 N N . GLN A 1 122 ? 3.315 0.563 -10.391 1.00 88.06 122 GLN A N 1
ATOM 982 C CA . GLN A 1 122 ? 2.179 0.177 -11.222 1.00 88.06 122 GLN A CA 1
ATOM 983 C C . GLN A 1 122 ? 2.542 -0.942 -12.194 1.00 88.06 122 GLN A C 1
ATOM 985 O O . GLN A 1 122 ? 3.708 -1.288 -12.383 1.00 88.06 122 GLN A O 1
ATOM 990 N N . ALA A 1 123 ? 1.511 -1.550 -12.781 1.00 92.69 123 ALA A N 1
ATOM 991 C CA . ALA A 1 123 ? 1.668 -2.625 -13.749 1.00 92.69 123 ALA A CA 1
ATOM 992 C C . ALA A 1 123 ? 2.447 -2.144 -14.981 1.00 92.69 123 ALA A C 1
ATOM 994 O O . ALA A 1 123 ? 3.477 -2.720 -15.308 1.00 92.69 123 ALA A O 1
ATOM 995 N N . THR A 1 124 ? 2.010 -1.057 -15.611 1.00 92.19 124 THR A N 1
ATOM 996 C CA . THR A 1 124 ? 2.624 -0.453 -16.804 1.00 92.19 124 THR A CA 1
ATOM 997 C C . THR A 1 124 ? 2.907 1.023 -16.557 1.00 92.19 124 THR A C 1
ATOM 999 O O . THR A 1 124 ? 2.317 1.601 -15.655 1.00 92.19 124 THR A O 1
ATOM 1002 N N . ASN A 1 125 ? 3.765 1.654 -17.358 1.00 88.38 125 ASN A N 1
ATOM 1003 C CA . ASN A 1 125 ? 3.913 3.114 -17.311 1.00 88.38 125 ASN A CA 1
ATOM 1004 C C . ASN A 1 125 ? 2.614 3.795 -17.776 1.00 88.38 125 ASN A C 1
ATOM 1006 O O . ASN A 1 125 ? 1.968 3.300 -18.705 1.00 88.38 125 ASN A O 1
ATOM 1010 N N . ILE A 1 126 ? 2.265 4.927 -17.165 1.00 85.94 126 ILE A N 1
ATOM 1011 C CA . ILE A 1 126 ? 1.137 5.782 -17.565 1.00 85.94 126 ILE A CA 1
ATOM 1012 C C . ILE A 1 126 ? 1.654 7.215 -17.660 1.00 85.94 126 ILE A C 1
ATOM 1014 O O . ILE A 1 126 ? 2.172 7.735 -16.683 1.00 85.94 126 ILE A O 1
ATOM 1018 N N . GLU A 1 127 ? 1.520 7.840 -18.833 1.00 85.56 127 GLU A N 1
ATOM 1019 C CA . GLU A 1 127 ? 1.926 9.237 -19.069 1.00 85.56 127 GLU A CA 1
ATOM 1020 C C . GLU A 1 127 ? 3.349 9.529 -18.533 1.00 85.56 127 GLU A C 1
ATOM 1022 O O . GLU A 1 127 ? 4.311 8.879 -18.959 1.00 85.56 127 GLU A O 1
ATOM 1027 N N . GLU A 1 128 ? 3.518 10.476 -17.607 1.00 79.69 128 GLU A N 1
ATOM 1028 C CA . GLU A 1 128 ? 4.811 10.810 -16.995 1.00 79.69 128 GLU A CA 1
ATOM 1029 C C . GLU A 1 128 ? 5.261 9.825 -15.896 1.00 79.69 128 GLU A C 1
ATOM 1031 O O . GLU A 1 128 ? 6.421 9.845 -15.476 1.00 79.69 128 GLU A O 1
ATOM 1036 N N . GLU A 1 129 ? 4.394 8.920 -15.442 1.00 78.00 129 GLU A N 1
ATOM 1037 C CA . GLU A 1 129 ? 4.692 7.962 -14.381 1.00 78.00 129 GLU A CA 1
ATOM 1038 C C . GLU A 1 129 ? 5.404 6.709 -14.919 1.00 78.00 129 GLU A C 1
ATOM 1040 O O . GLU A 1 129 ? 4.806 5.711 -15.333 1.00 78.00 129 GLU A O 1
ATOM 1045 N N . GLN A 1 130 ? 6.736 6.732 -14.866 1.00 83.62 130 GLN A N 1
ATOM 1046 C CA . GLN A 1 130 ? 7.601 5.666 -15.387 1.00 83.62 130 GLN A CA 1
ATOM 1047 C C . GLN A 1 130 ? 7.957 4.609 -14.321 1.00 83.62 130 GLN A C 1
ATOM 1049 O O . GLN A 1 130 ? 9.130 4.332 -14.049 1.00 83.62 130 GLN A O 1
ATOM 1054 N N . ASN A 1 131 ? 6.939 4.033 -13.671 1.00 85.56 131 ASN A N 1
ATOM 1055 C CA . ASN A 1 131 ? 7.109 3.036 -12.601 1.00 85.56 131 ASN A CA 1
ATOM 1056 C C . ASN A 1 131 ? 6.500 1.650 -12.906 1.00 85.56 131 ASN A C 1
ATOM 1058 O O . ASN A 1 131 ? 6.357 0.810 -12.019 1.00 85.56 131 ASN A O 1
ATOM 1062 N N . GLY A 1 132 ? 6.150 1.409 -14.164 1.00 90.50 132 GLY A N 1
ATOM 1063 C CA . GLY A 1 132 ? 5.679 0.136 -14.685 1.00 90.50 132 GLY A CA 1
ATOM 1064 C C . GLY A 1 132 ? 6.731 -0.967 -14.608 1.00 90.50 132 GLY A C 1
ATOM 1065 O O . GLY A 1 132 ? 7.916 -0.748 -14.867 1.00 90.50 132 GLY A O 1
ATOM 1066 N N . ILE A 1 133 ? 6.285 -2.179 -14.290 1.00 92.69 133 ILE A N 1
ATOM 1067 C CA . ILE A 1 133 ? 7.116 -3.396 -14.306 1.00 92.69 133 ILE A CA 1
ATOM 1068 C C . ILE A 1 133 ? 6.781 -4.335 -15.467 1.00 92.69 133 ILE A C 1
ATOM 1070 O O . ILE A 1 133 ? 7.463 -5.340 -15.652 1.00 92.69 133 ILE A O 1
ATOM 1074 N N . ILE A 1 134 ? 5.748 -4.016 -16.239 1.00 93.81 134 ILE A N 1
ATOM 1075 C CA . ILE A 1 134 ? 5.323 -4.705 -17.452 1.00 93.81 134 ILE A CA 1
ATOM 1076 C C . ILE A 1 134 ? 5.473 -3.722 -18.611 1.00 93.81 134 ILE A C 1
ATOM 1078 O O . ILE A 1 134 ? 5.017 -2.578 -18.535 1.00 93.81 134 ILE A O 1
ATOM 1082 N N . ASP A 1 135 ? 6.105 -4.171 -19.688 1.00 91.50 135 ASP A N 1
ATOM 1083 C CA . ASP A 1 135 ? 6.182 -3.418 -20.929 1.00 91.50 135 ASP A CA 1
ATOM 1084 C C . ASP A 1 135 ? 4.784 -3.236 -21.536 1.00 91.50 135 ASP A C 1
ATOM 1086 O O . ASP A 1 135 ? 4.047 -4.198 -21.761 1.00 91.50 135 ASP A O 1
ATOM 1090 N N . PHE A 1 136 ? 4.428 -1.984 -21.823 1.00 89.00 136 PHE A N 1
ATOM 1091 C CA . PHE A 1 136 ? 3.087 -1.616 -22.276 1.00 89.00 136 PHE A CA 1
ATOM 1092 C C . PHE A 1 136 ? 2.729 -2.219 -23.645 1.00 89.00 136 PHE A C 1
ATOM 1094 O O . PHE A 1 136 ? 1.563 -2.504 -23.909 1.00 89.00 136 PHE A O 1
ATOM 1101 N N . THR A 1 137 ? 3.717 -2.427 -24.522 1.00 92.62 137 THR A N 1
ATOM 1102 C CA . THR A 1 137 ? 3.474 -2.871 -25.905 1.00 92.62 137 THR A CA 1
ATOM 1103 C C . THR A 1 137 ? 3.419 -4.391 -26.014 1.00 92.62 137 THR A C 1
ATOM 1105 O O . THR A 1 137 ? 2.576 -4.947 -26.716 1.00 92.62 137 THR A O 1
ATOM 1108 N N . THR A 1 138 ? 4.345 -5.071 -25.347 1.00 95.56 138 THR A N 1
ATOM 1109 C CA . THR A 1 138 ? 4.568 -6.513 -25.473 1.00 95.56 138 THR A CA 1
ATOM 1110 C C . THR A 1 138 ? 3.913 -7.315 -24.355 1.00 95.56 138 THR A C 1
ATOM 1112 O O . THR A 1 138 ? 3.721 -8.520 -24.510 1.00 95.56 138 THR A O 1
ATOM 1115 N N . GLY A 1 139 ? 3.583 -6.680 -23.224 1.00 94.81 139 GLY A N 1
ATOM 1116 C CA . GLY A 1 139 ? 3.121 -7.368 -22.018 1.00 94.81 139 GLY A CA 1
ATOM 1117 C C . GLY A 1 139 ? 4.215 -8.188 -21.324 1.00 94.81 139 GLY A C 1
ATOM 1118 O O . GLY A 1 139 ? 3.912 -8.963 -20.415 1.00 94.81 139 GLY A O 1
ATOM 1119 N N . ALA A 1 140 ? 5.476 -8.056 -21.748 1.00 95.88 140 ALA A N 1
ATOM 1120 C CA . ALA A 1 140 ? 6.599 -8.730 -21.116 1.00 95.88 140 ALA A CA 1
ATOM 1121 C C . ALA A 1 140 ? 6.891 -8.119 -19.740 1.00 95.88 140 ALA A C 1
ATOM 1123 O O . ALA A 1 140 ? 6.776 -6.912 -19.541 1.00 95.88 140 ALA A O 1
ATOM 1124 N N . LEU A 1 141 ? 7.279 -8.956 -18.779 1.00 95.00 141 LEU A N 1
ATOM 1125 C CA . LEU A 1 141 ? 7.708 -8.487 -17.466 1.00 95.00 141 LEU A CA 1
ATOM 1126 C C . LEU A 1 141 ? 9.155 -7.977 -17.558 1.00 95.00 141 LEU A C 1
ATOM 1128 O O . LEU A 1 141 ? 10.040 -8.714 -17.989 1.00 95.00 141 LEU A O 1
ATOM 1132 N N . ASN A 1 142 ? 9.390 -6.745 -17.111 1.00 92.06 142 ASN A N 1
ATOM 1133 C CA . ASN A 1 142 ? 10.703 -6.086 -17.127 1.00 92.06 142 ASN A CA 1
ATOM 1134 C C . ASN A 1 142 ? 11.562 -6.452 -15.906 1.00 92.06 142 ASN A C 1
ATOM 1136 O O . ASN A 1 142 ? 12.764 -6.219 -15.875 1.00 92.06 142 ASN A O 1
ATOM 1140 N N . VAL A 1 143 ? 10.948 -7.039 -14.880 1.00 93.06 143 VAL A N 1
ATOM 1141 C CA . VAL A 1 143 ? 11.602 -7.470 -13.636 1.00 93.06 143 VAL A CA 1
ATOM 1142 C C . VAL A 1 143 ? 11.504 -8.992 -13.475 1.00 93.06 143 VAL A C 1
ATOM 1144 O O . VAL A 1 143 ? 10.700 -9.631 -14.152 1.00 93.06 143 VAL A O 1
ATOM 1147 N N . PRO A 1 144 ? 12.278 -9.621 -12.573 1.00 94.81 144 PRO A N 1
ATOM 1148 C CA . PRO A 1 144 ? 12.138 -11.048 -12.311 1.00 94.81 144 PRO A CA 1
ATOM 1149 C C . PRO A 1 144 ? 10.710 -11.439 -11.904 1.00 94.81 144 PRO A C 1
ATOM 1151 O O . PRO A 1 144 ? 10.068 -10.783 -11.077 1.00 94.81 144 PRO A O 1
ATOM 1154 N N . SER A 1 145 ? 10.231 -12.565 -12.434 1.00 92.12 145 SER A N 1
ATOM 1155 C CA . SER A 1 145 ? 8.996 -13.192 -11.959 1.00 92.12 145 SER A CA 1
ATOM 1156 C C . SER A 1 145 ? 9.085 -13.484 -10.456 1.00 92.12 145 SER A C 1
ATOM 1158 O O . SER A 1 145 ? 10.167 -13.761 -9.946 1.00 92.12 145 SER A O 1
ATOM 1160 N N . ASP A 1 146 ? 7.950 -13.469 -9.752 1.00 92.50 146 ASP A N 1
ATOM 1161 C CA . ASP A 1 146 ? 7.834 -13.631 -8.289 1.00 92.50 146 ASP A CA 1
ATOM 1162 C C . ASP A 1 146 ? 8.378 -12.491 -7.413 1.00 92.50 146 ASP A C 1
ATOM 1164 O O . ASP A 1 146 ? 8.238 -12.574 -6.192 1.00 92.50 146 ASP A O 1
ATOM 1168 N N . LEU A 1 147 ? 8.934 -11.415 -7.976 1.00 94.00 147 LEU A N 1
ATOM 1169 C CA . LEU A 1 147 ? 9.487 -10.307 -7.186 1.00 94.00 147 LEU A CA 1
ATOM 1170 C C . LEU A 1 147 ? 8.491 -9.736 -6.153 1.00 94.00 147 LEU A C 1
ATOM 1172 O O . LEU A 1 147 ? 8.850 -9.487 -5.003 1.00 94.00 147 LEU A O 1
ATOM 1176 N N . LEU A 1 148 ? 7.219 -9.603 -6.536 1.00 94.19 148 LEU A N 1
ATOM 1177 C CA . LEU A 1 148 ? 6.140 -9.097 -5.678 1.00 94.19 148 LEU A CA 1
ATOM 1178 C C . LEU A 1 148 ? 5.402 -10.187 -4.882 1.00 94.19 148 LEU A C 1
ATOM 11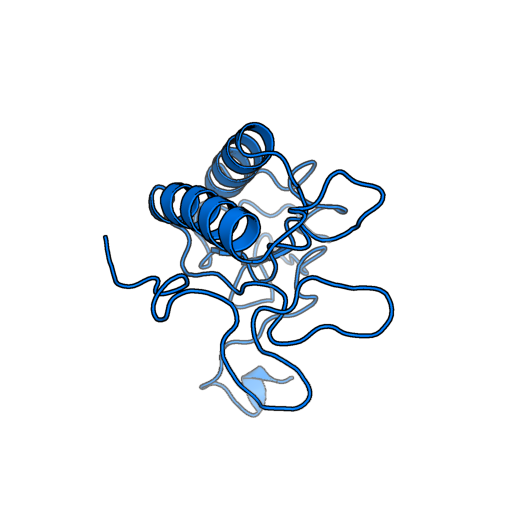80 O O . LEU A 1 148 ? 4.409 -9.902 -4.214 1.00 94.19 148 LEU A O 1
ATOM 1184 N N . ASN A 1 149 ? 5.852 -11.443 -4.921 1.00 92.25 149 ASN A N 1
ATOM 1185 C CA . ASN A 1 149 ? 5.150 -12.553 -4.281 1.00 92.25 149 ASN A CA 1
ATOM 1186 C C . ASN A 1 149 ? 5.186 -12.423 -2.745 1.00 92.25 149 ASN A C 1
ATOM 1188 O O . ASN A 1 149 ? 6.227 -12.615 -2.111 1.00 92.25 149 ASN A O 1
ATOM 1192 N N . SER A 1 150 ? 4.034 -12.130 -2.135 1.00 84.31 150 SER A N 1
ATOM 1193 C CA . SER A 1 150 ? 3.895 -11.962 -0.678 1.00 84.31 150 SER A CA 1
ATOM 1194 C C . SER A 1 150 ? 3.895 -13.279 0.109 1.00 84.31 150 SER A C 1
ATOM 1196 O O . SER A 1 150 ? 3.920 -13.248 1.332 1.00 84.31 150 SER A O 1
ATOM 1198 N N . ARG A 1 151 ? 3.867 -14.443 -0.561 1.00 82.69 151 ARG A N 1
ATOM 1199 C CA . ARG A 1 151 ? 3.817 -15.765 0.100 1.00 82.69 151 ARG A CA 1
ATOM 1200 C C . ARG A 1 151 ? 5.192 -16.336 0.442 1.00 82.69 151 ARG A C 1
ATOM 1202 O O . ARG A 1 151 ? 5.273 -17.280 1.220 1.00 82.69 151 ARG A O 1
ATOM 1209 N N . LYS A 1 152 ? 6.258 -15.832 -0.186 1.00 70.25 152 LYS A N 1
ATOM 1210 C CA . LYS A 1 152 ? 7.633 -16.268 0.088 1.00 70.25 152 LYS A CA 1
ATOM 1211 C C . LYS A 1 152 ? 8.143 -15.481 1.300 1.00 70.25 152 LYS A C 1
ATOM 1213 O O . LYS A 1 152 ? 8.114 -14.252 1.247 1.00 70.25 152 LYS A O 1
ATOM 1218 N N . ALA A 1 153 ? 8.506 -16.193 2.368 1.00 56.03 153 ALA A N 1
ATOM 1219 C CA . ALA A 1 153 ? 9.101 -15.647 3.589 1.00 56.03 153 ALA A CA 1
ATOM 1220 C C . ALA A 1 153 ? 10.596 -15.379 3.398 1.00 56.03 153 ALA A C 1
ATOM 1222 O O . ALA A 1 153 ? 11.246 -16.213 2.724 1.00 56.03 153 ALA A O 1
#

Nearest PDB structures (foldseek):
  5e98-assembly1_A  TM=5.271E-01  e=3.052E-01  Homo sapiens
  8cqi-assembly1_A  TM=5.240E-01  e=3.711E-01  Homo sapiens
  5l9z-assembly1_A  TM=5.279E-01  e=3.477E-01  Homo sapiens
  4v2x-assembly1_A  TM=4.938E-01  e=3.052E-01  Halalkalibacterium halodurans
  6yv3-assembly2_BBB  TM=4.221E-01  e=2.152E+00  Homo sapiens

Secondary structure (DSSP, 8-state):
-HHHH-TTS---SSTTS-EEEETTEESSSSEEEEE--S-HHHHHHHHHHHHHT--SSSSSS-SEEESPP--TTSS-EEEEEEE-TT-GGGT--SSHHHHHHHHHHHHHHHTTS---EEEEE-SS-BTTB---SB-TTT--BSS-TTTT-TT--